Protein AF-A0A0F0GD06-F1 (afdb_monomer_lite)

Secondary structure (DSSP, 8-state):
--PPP-PPPPPPP---EEEEEE-TTSPEEEEEE--HHHHHHHHHHHTTTSSPPPPBTTBS----HHHHHHHHHHHHHHHHHT-

Radius of gyration: 20.46 Å; chains: 1; bounding box: 53×45×58 Å

Foldseek 3Di:
DDDDDPDDPDPDPQDKDKDWDADPVRDIDIDIDDDPVVVVVLCVQQVVQLDWDDADPVGTRPDDSVRSSVVSVVVVVVVVVVD

Structure (mmCIF, N/CA/C/O backbone):
data_AF-A0A0F0GD06-F1
#
_entry.id   AF-A0A0F0GD06-F1
#
loop_
_atom_site.group_PDB
_atom_site.id
_atom_site.type_symbol
_atom_site.label_atom_id
_atom_site.label_alt_id
_atom_site.label_comp_id
_atom_site.label_asym_id
_atom_site.label_entity_id
_atom_site.label_seq_id
_atom_site.pdbx_PDB_ins_code
_atom_site.Cartn_x
_atom_site.Cartn_y
_atom_site.Cartn_z
_atom_site.occupancy
_atom_site.B_iso_or_equiv
_atom_site.auth_seq_id
_atom_site.auth_comp_id
_atom_site.auth_asym_id
_atom_site.auth_atom_id
_atom_site.pdbx_PDB_model_num
ATOM 1 N N . GLN A 1 1 ? 30.343 26.347 -40.173 1.00 52.06 1 GLN A N 1
ATOM 2 C CA . GLN A 1 1 ? 30.197 24.901 -39.917 1.00 52.06 1 GLN A CA 1
ATOM 3 C C . GLN A 1 1 ? 29.028 24.784 -38.953 1.00 52.06 1 GLN A C 1
ATOM 5 O O . GLN A 1 1 ? 29.022 25.523 -37.980 1.00 52.06 1 GLN A O 1
ATOM 10 N N . ASN A 1 2 ? 27.996 24.025 -39.330 1.00 61.19 2 ASN A N 1
ATOM 11 C CA . ASN A 1 2 ? 26.789 2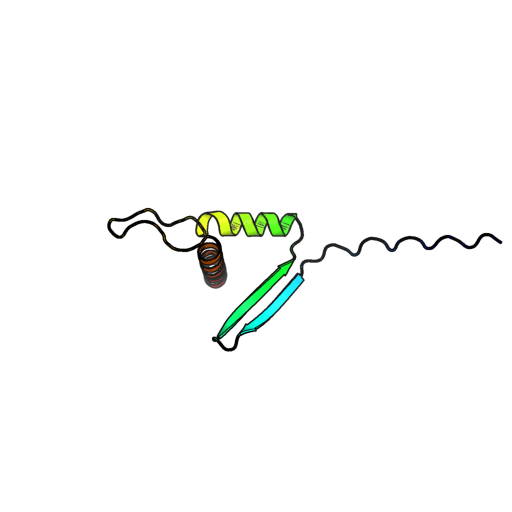3.806 -38.531 1.00 61.19 2 ASN A CA 1
ATOM 12 C C . ASN A 1 2 ? 27.148 22.900 -37.351 1.00 61.19 2 ASN A C 1
ATOM 14 O O . ASN A 1 2 ? 27.393 21.715 -37.576 1.00 61.19 2 ASN A O 1
ATOM 18 N N . ASP A 1 3 ? 27.186 23.437 -36.135 1.00 65.81 3 ASP A N 1
ATOM 19 C CA . ASP A 1 3 ? 27.214 22.584 -34.949 1.00 65.81 3 ASP A CA 1
ATOM 20 C C . ASP A 1 3 ? 25.837 21.917 -34.802 1.00 65.81 3 ASP A C 1
ATOM 22 O O . ASP A 1 3 ? 24.816 22.605 -34.910 1.00 65.81 3 ASP A O 1
ATOM 26 N N . PRO A 1 4 ? 25.764 20.586 -34.625 1.00 71.44 4 PRO A N 1
ATOM 27 C CA . PRO A 1 4 ? 24.491 19.918 -34.416 1.00 71.44 4 PRO A CA 1
ATOM 28 C C . PRO A 1 4 ? 23.918 20.352 -33.064 1.00 71.44 4 PRO A C 1
ATOM 30 O O . PRO A 1 4 ? 24.617 20.309 -32.050 1.00 71.44 4 PRO A O 1
ATOM 33 N N . GLU A 1 5 ? 22.649 20.763 -33.051 1.00 70.50 5 GLU A N 1
ATOM 34 C CA . GLU A 1 5 ? 21.935 21.056 -31.808 1.00 70.50 5 GLU A CA 1
ATOM 35 C C . GLU A 1 5 ? 22.024 19.859 -30.845 1.00 70.50 5 GLU A C 1
ATOM 37 O O . GLU A 1 5 ? 21.986 18.703 -31.298 1.00 70.50 5 GLU A O 1
ATOM 42 N N . PRO A 1 6 ? 22.149 20.102 -29.524 1.00 73.00 6 PRO A N 1
ATOM 43 C CA . PRO A 1 6 ? 22.106 19.036 -28.538 1.00 73.00 6 PRO A CA 1
ATOM 44 C C . PRO A 1 6 ? 20.793 18.281 -28.714 1.00 73.00 6 PRO A C 1
ATOM 46 O O . PRO A 1 6 ? 19.716 18.844 -28.540 1.00 73.00 6 PRO A O 1
ATOM 49 N N . ARG A 1 7 ? 20.877 17.006 -29.099 1.00 72.81 7 ARG A N 1
ATOM 50 C CA . ARG A 1 7 ? 19.704 16.136 -29.079 1.00 72.81 7 ARG A CA 1
ATOM 51 C C . ARG A 1 7 ? 19.277 16.026 -27.627 1.00 72.81 7 ARG A C 1
ATOM 53 O O . ARG A 1 7 ? 20.101 15.638 -26.795 1.00 72.81 7 ARG A O 1
ATOM 60 N N . ASP A 1 8 ? 18.024 16.368 -27.343 1.00 76.19 8 ASP A N 1
ATOM 61 C CA . ASP A 1 8 ? 17.441 16.063 -26.045 1.00 76.19 8 ASP A CA 1
ATOM 62 C C . ASP A 1 8 ? 17.701 14.581 -25.742 1.00 76.19 8 ASP A C 1
ATOM 64 O O . ASP A 1 8 ? 17.498 13.733 -26.624 1.00 76.19 8 ASP A O 1
ATOM 68 N N . PRO A 1 9 ? 18.225 14.251 -24.548 1.00 73.81 9 PRO A N 1
ATOM 69 C CA . PRO A 1 9 ? 18.444 12.863 -24.191 1.00 73.81 9 PRO A CA 1
ATOM 70 C C . PRO A 1 9 ? 17.105 12.131 -24.271 1.00 73.81 9 PRO A C 1
ATOM 72 O O . PRO A 1 9 ? 16.083 12.653 -23.818 1.00 73.81 9 PRO A O 1
ATOM 75 N N . GLU A 1 10 ? 17.109 10.926 -24.847 1.00 72.62 10 GLU A N 1
ATOM 76 C CA . GLU A 1 10 ? 15.923 10.073 -24.808 1.00 72.62 10 GLU A CA 1
ATOM 77 C C . GLU A 1 10 ? 15.428 9.967 -23.356 1.00 72.62 10 GLU A C 1
ATOM 79 O O . GLU A 1 10 ? 16.252 9.816 -22.442 1.00 72.62 10 GLU A O 1
ATOM 84 N N . PRO A 1 11 ? 14.105 10.060 -23.116 1.00 72.38 11 PRO A N 1
ATOM 85 C CA . PRO A 1 11 ? 13.558 9.899 -21.781 1.00 72.38 11 PRO A CA 1
ATOM 86 C C . PRO A 1 11 ? 14.062 8.589 -21.183 1.00 72.38 11 PRO A C 1
ATOM 88 O O . PRO A 1 11 ? 13.942 7.530 -21.803 1.00 72.38 11 PRO A O 1
ATOM 91 N N . ALA A 1 12 ? 14.634 8.658 -19.980 1.00 72.25 12 ALA A N 1
ATOM 92 C CA . ALA A 1 12 ? 15.076 7.460 -19.285 1.00 72.25 12 ALA A CA 1
ATOM 93 C C . ALA A 1 12 ? 13.900 6.470 -19.173 1.00 72.25 12 ALA A C 1
ATOM 95 O O . ALA A 1 12 ? 12.772 6.900 -18.901 1.00 72.25 12 ALA A O 1
ATOM 96 N N . PRO A 1 13 ? 14.131 5.160 -19.373 1.00 73.25 13 PRO A N 1
ATOM 97 C CA . PRO A 1 13 ? 13.068 4.173 -19.267 1.00 73.25 13 PRO A CA 1
ATOM 98 C C . PRO A 1 13 ? 12.394 4.266 -17.894 1.00 73.25 13 PRO A C 1
ATOM 100 O O . PRO A 1 13 ? 13.066 4.390 -16.866 1.00 73.25 13 PRO A O 1
ATOM 103 N N . LEU A 1 14 ? 11.059 4.209 -17.886 1.00 76.75 14 LEU A N 1
ATOM 104 C CA . LEU A 1 14 ? 10.251 4.191 -16.668 1.00 76.75 14 LEU A CA 1
ATOM 105 C C . LEU A 1 14 ? 10.503 2.873 -15.929 1.00 76.75 14 LEU A C 1
ATOM 107 O O . LEU A 1 14 ? 9.857 1.862 -16.186 1.00 76.75 14 LEU A O 1
ATOM 111 N N . VAL A 1 15 ? 11.501 2.875 -15.051 1.00 87.94 15 VAL A N 1
ATOM 112 C CA . VAL A 1 15 ? 11.841 1.730 -14.207 1.00 87.94 15 VAL A CA 1
ATOM 113 C C . VAL A 1 15 ? 11.103 1.816 -12.881 1.00 87.94 15 VAL A C 1
ATOM 115 O O . VAL A 1 15 ? 11.030 2.882 -12.267 1.00 87.94 15 VAL A O 1
ATOM 118 N N . ASN A 1 16 ? 10.603 0.675 -12.411 1.00 95.50 16 ASN A N 1
ATOM 119 C CA . ASN A 1 16 ? 10.029 0.569 -11.076 1.00 95.50 16 ASN A CA 1
ATOM 120 C C . ASN A 1 16 ? 11.109 0.829 -10.024 1.00 95.50 16 ASN A C 1
ATOM 122 O O . ASN A 1 16 ? 12.184 0.229 -10.062 1.00 95.50 16 ASN A O 1
ATOM 126 N N . GLN A 1 17 ? 10.820 1.710 -9.069 1.00 95.50 17 GLN A N 1
ATOM 127 C CA . GLN A 1 17 ? 11.729 2.054 -7.980 1.00 95.50 17 GLN A CA 1
ATOM 128 C C . GLN A 1 17 ? 11.076 1.743 -6.641 1.00 95.50 17 GLN A C 1
ATOM 130 O O . GLN A 1 17 ? 9.890 2.003 -6.437 1.00 95.50 17 GLN A O 1
ATOM 135 N N . HIS A 1 18 ? 11.874 1.249 -5.697 1.00 95.00 18 HIS A N 1
ATOM 136 C CA . HIS A 1 18 ? 11.501 1.233 -4.290 1.00 95.00 18 HIS A CA 1
ATOM 137 C C . HIS A 1 18 ? 12.586 1.900 -3.450 1.00 95.00 18 HIS A C 1
ATOM 139 O O . HIS A 1 18 ? 13.777 1.757 -3.725 1.00 95.00 18 HIS A O 1
ATOM 145 N N . THR A 1 19 ? 12.184 2.589 -2.389 1.00 97.12 19 THR A N 1
ATOM 146 C CA . THR A 1 19 ? 13.079 3.030 -1.318 1.00 97.12 19 THR A CA 1
ATOM 147 C C . THR A 1 19 ? 12.500 2.625 0.029 1.00 97.12 19 THR A C 1
ATOM 149 O O . THR A 1 19 ? 11.284 2.508 0.199 1.00 97.12 19 THR A O 1
ATOM 152 N N . LYS A 1 20 ? 13.392 2.339 0.978 1.00 97.50 20 LYS A N 1
ATOM 153 C CA . LYS A 1 20 ? 13.052 1.805 2.296 1.00 97.50 20 LYS A CA 1
ATOM 154 C C . LYS A 1 20 ? 13.814 2.570 3.364 1.00 97.50 20 LYS A C 1
ATOM 156 O O . LYS A 1 20 ? 15.020 2.772 3.228 1.00 97.50 20 LYS A O 1
ATOM 161 N N . SER A 1 21 ? 13.122 2.965 4.425 1.00 97.88 21 SER A N 1
ATOM 162 C CA . SER A 1 21 ? 13.726 3.627 5.578 1.00 97.88 21 SER A CA 1
ATOM 163 C C . SER A 1 21 ? 13.080 3.145 6.869 1.00 97.88 21 SER A C 1
ATOM 165 O O . SER A 1 21 ? 11.859 3.175 7.014 1.00 97.88 21 SER A O 1
ATOM 167 N N . TRP A 1 22 ? 13.896 2.699 7.821 1.00 97.50 22 TRP A N 1
ATOM 168 C CA . TRP A 1 22 ? 13.417 2.305 9.142 1.00 97.50 22 TRP A CA 1
ATOM 169 C C . TRP A 1 22 ? 13.286 3.529 10.046 1.00 97.50 22 TRP A C 1
ATOM 171 O O . TRP A 1 22 ? 14.243 4.278 10.253 1.00 97.50 22 TRP A O 1
ATOM 181 N N . LYS A 1 23 ? 12.098 3.725 10.618 1.00 97.06 23 LYS A N 1
ATOM 182 C CA . LYS A 1 23 ? 11.863 4.733 11.654 1.00 97.06 23 LYS A CA 1
ATOM 183 C C . LYS A 1 23 ? 12.329 4.200 13.009 1.00 97.06 23 LYS A C 1
ATOM 185 O O . LYS A 1 23 ? 12.258 3.005 13.283 1.00 97.06 23 LYS A O 1
ATOM 190 N N . LYS A 1 24 ? 12.721 5.106 13.913 1.00 96.88 24 LYS A N 1
ATOM 191 C CA . LYS A 1 24 ? 13.081 4.759 15.305 1.00 96.88 24 LYS A CA 1
ATOM 192 C C . LYS A 1 24 ? 11.933 4.099 16.081 1.00 96.88 24 LYS A C 1
ATOM 194 O O . LYS A 1 24 ? 12.188 3.413 17.060 1.00 96.88 24 LYS A O 1
ATOM 199 N N . THR A 1 25 ? 10.693 4.292 15.634 1.00 95.31 25 THR A N 1
ATOM 200 C CA . THR A 1 25 ? 9.486 3.642 16.168 1.00 95.31 25 THR A CA 1
ATOM 201 C C . THR A 1 25 ? 9.382 2.157 15.804 1.00 95.31 25 THR A C 1
ATOM 203 O O . THR A 1 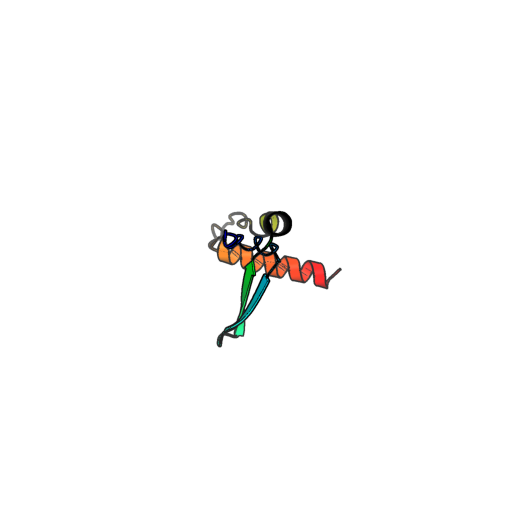25 ? 8.446 1.500 16.241 1.00 95.31 25 THR A O 1
ATOM 206 N N . GLY A 1 26 ? 10.306 1.620 14.998 1.00 96.38 26 GLY A N 1
ATOM 207 C CA . GLY A 1 26 ? 10.269 0.237 14.516 1.00 96.38 26 GLY A CA 1
ATOM 208 C C . GLY A 1 26 ? 9.400 0.035 13.272 1.00 96.38 26 GLY A C 1
ATOM 209 O O . GLY A 1 26 ? 9.248 -1.090 12.811 1.00 96.38 26 GLY A O 1
ATOM 210 N N . GLN A 1 27 ? 8.845 1.106 12.704 1.00 95.31 27 GLN A N 1
ATOM 211 C CA . GLN A 1 27 ? 8.062 1.047 11.470 1.00 95.31 27 GLN A CA 1
ATOM 212 C C . GLN A 1 27 ? 8.975 1.141 10.241 1.00 95.31 27 GLN A C 1
ATOM 214 O O . GLN A 1 27 ? 9.895 1.964 10.203 1.00 95.31 27 GLN A O 1
ATOM 219 N N . LEU A 1 28 ? 8.700 0.325 9.221 1.00 95.62 28 LEU A N 1
ATOM 220 C CA . LEU A 1 28 ? 9.328 0.437 7.908 1.00 95.62 28 LEU A CA 1
ATOM 221 C C . LEU A 1 28 ? 8.509 1.391 7.035 1.00 95.62 28 LEU A C 1
ATOM 223 O O . LEU A 1 28 ? 7.367 1.097 6.696 1.00 95.62 28 LEU A O 1
ATOM 227 N N . GLU A 1 29 ? 9.105 2.510 6.638 1.00 95.69 29 GLU A N 1
ATOM 228 C CA . GLU A 1 29 ? 8.544 3.374 5.603 1.00 95.69 29 GLU A CA 1
ATOM 229 C C . GLU A 1 29 ? 9.029 2.897 4.234 1.00 95.69 29 GLU A C 1
ATOM 231 O O . GLU A 1 29 ? 10.233 2.733 4.007 1.00 95.69 29 GLU A O 1
ATOM 236 N N . VAL A 1 30 ? 8.081 2.674 3.326 1.00 95.06 30 VAL A N 1
ATOM 237 C CA . VAL A 1 30 ? 8.338 2.255 1.948 1.00 95.06 30 VAL A CA 1
ATOM 238 C C . VAL A 1 30 ? 7.767 3.305 1.006 1.00 95.06 30 VAL A C 1
ATOM 240 O O . VAL A 1 30 ? 6.615 3.707 1.150 1.00 95.06 30 VAL A O 1
ATO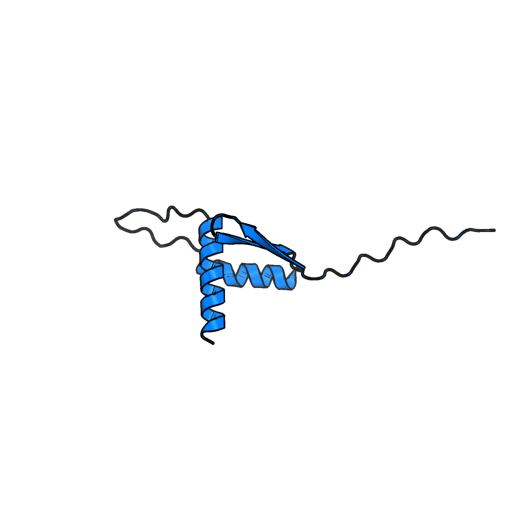M 243 N N . LYS A 1 31 ? 8.556 3.724 0.016 1.00 95.69 31 LYS A N 1
ATOM 244 C CA . LYS A 1 31 ? 8.079 4.530 -1.112 1.00 95.69 31 LYS A CA 1
ATOM 245 C C . LYS A 1 31 ? 8.313 3.755 -2.399 1.00 95.69 31 LYS A C 1
ATOM 247 O O . LYS A 1 31 ? 9.421 3.276 -2.633 1.00 95.69 31 LYS A O 1
ATOM 252 N N . MET A 1 32 ? 7.278 3.639 -3.222 1.00 95.12 32 MET A N 1
ATOM 253 C CA . MET A 1 32 ? 7.351 2.982 -4.525 1.00 95.12 32 MET A CA 1
ATOM 254 C C . MET A 1 32 ? 7.016 3.982 -5.626 1.00 95.12 32 MET A C 1
ATOM 256 O O . MET A 1 32 ? 6.136 4.824 -5.460 1.00 95.12 32 MET A O 1
ATOM 260 N N . LEU A 1 33 ? 7.734 3.886 -6.738 1.00 95.88 33 LEU A N 1
ATOM 261 C CA . LEU A 1 33 ? 7.387 4.518 -8.002 1.00 95.88 33 LEU A CA 1
ATOM 262 C C . LEU A 1 33 ? 7.195 3.385 -9.001 1.00 95.88 33 LEU A C 1
ATOM 264 O O . LEU A 1 33 ? 8.144 2.650 -9.271 1.00 95.88 33 LEU A O 1
ATOM 268 N N . LEU A 1 34 ? 5.967 3.212 -9.474 1.00 95.75 34 LEU A N 1
ATOM 269 C CA . LEU A 1 34 ? 5.588 2.109 -10.345 1.00 95.75 34 LEU A CA 1
ATOM 270 C C . LEU A 1 34 ? 5.243 2.644 -11.735 1.00 95.75 34 LEU A C 1
ATOM 272 O O . LEU A 1 34 ? 4.655 3.719 -11.863 1.00 95.75 34 LEU A O 1
ATOM 276 N N . ASP A 1 35 ? 5.601 1.886 -12.766 1.00 95.25 35 ASP A N 1
ATOM 277 C CA . ASP A 1 35 ? 5.093 2.058 -14.116 1.00 95.25 35 ASP A CA 1
ATOM 278 C C . ASP A 1 35 ? 3.565 1.914 -14.122 1.00 95.25 35 ASP A C 1
ATOM 280 O O . ASP A 1 35 ? 2.967 1.364 -13.195 1.00 95.25 35 ASP A O 1
ATOM 284 N N . THR A 1 36 ? 2.915 2.408 -15.173 1.00 94.44 36 THR A N 1
ATOM 285 C CA . THR A 1 36 ? 1.451 2.449 -15.242 1.00 94.44 36 THR A CA 1
ATOM 286 C C . THR A 1 36 ? 0.805 1.074 -15.075 1.00 94.44 36 THR A C 1
ATOM 288 O O . THR A 1 36 ? -0.187 0.956 -14.360 1.00 94.44 36 THR A O 1
ATOM 291 N N . VAL A 1 37 ? 1.359 0.030 -15.696 1.00 95.31 37 VAL A N 1
ATOM 292 C CA . VAL A 1 37 ? 0.772 -1.317 -15.663 1.00 95.31 37 VAL A CA 1
ATOM 293 C C . VAL A 1 37 ? 0.898 -1.904 -14.261 1.00 95.31 37 VAL A C 1
ATOM 295 O O . VAL A 1 37 ? -0.086 -2.381 -13.693 1.00 95.31 37 VAL A O 1
ATOM 298 N N . THR A 1 38 ? 2.090 -1.819 -13.673 1.00 96.12 38 THR A N 1
ATOM 299 C CA . THR A 1 38 ? 2.354 -2.321 -12.321 1.00 96.12 38 THR A CA 1
ATOM 300 C C . THR A 1 38 ? 1.601 -1.509 -11.264 1.00 96.12 38 THR A C 1
ATOM 302 O O . THR A 1 38 ? 1.079 -2.082 -10.312 1.00 96.12 38 THR A O 1
ATOM 305 N N . GLY A 1 39 ? 1.491 -0.190 -11.437 1.00 96.25 39 GLY A N 1
ATOM 306 C CA . GLY A 1 39 ? 0.734 0.697 -10.554 1.00 96.25 39 GLY A CA 1
ATOM 307 C C . GLY A 1 39 ? -0.755 0.361 -10.533 1.00 96.25 39 GLY A C 1
ATOM 308 O O . GLY A 1 39 ? -1.327 0.193 -9.459 1.00 96.25 39 GLY A O 1
ATOM 309 N N . MET A 1 40 ? -1.364 0.154 -11.704 1.00 97.62 40 MET A N 1
ATOM 310 C CA . MET A 1 40 ? -2.759 -0.290 -11.796 1.00 97.62 40 MET A CA 1
ATOM 311 C C . MET A 1 40 ? -2.971 -1.663 -11.151 1.00 97.62 40 MET A C 1
ATOM 313 O O . MET A 1 40 ? -3.958 -1.868 -10.446 1.00 97.62 40 MET A O 1
ATOM 317 N N . ALA A 1 41 ? -2.046 -2.604 -11.364 1.00 96.88 41 ALA A N 1
ATOM 318 C CA . ALA A 1 41 ? -2.116 -3.921 -10.736 1.00 96.88 41 ALA A CA 1
ATOM 319 C C . ALA A 1 41 ? -1.986 -3.837 -9.205 1.00 96.88 41 ALA A C 1
ATOM 321 O O . ALA A 1 41 ? -2.711 -4.527 -8.491 1.00 96.88 41 ALA A O 1
ATOM 322 N N . TYR A 1 42 ? -1.098 -2.975 -8.701 1.00 96.19 42 TYR A N 1
ATOM 323 C CA . TYR A 1 42 ? -0.927 -2.722 -7.272 1.00 96.19 42 TYR A CA 1
ATOM 324 C C . TYR A 1 42 ? -2.203 -2.152 -6.644 1.00 96.19 42 TYR A C 1
ATOM 326 O O . TYR A 1 42 ? -2.674 -2.680 -5.637 1.00 96.19 42 TYR A O 1
ATOM 334 N N . GLU A 1 43 ? -2.807 -1.131 -7.258 1.00 95.94 43 GLU A N 1
ATOM 335 C CA . GLU A 1 43 ? -4.072 -0.563 -6.779 1.00 95.94 43 GLU A CA 1
ATOM 336 C C . GLU A 1 43 ? -5.194 -1.606 -6.776 1.00 95.94 43 GLU A C 1
ATOM 338 O O . GLU A 1 43 ? -5.882 -1.772 -5.768 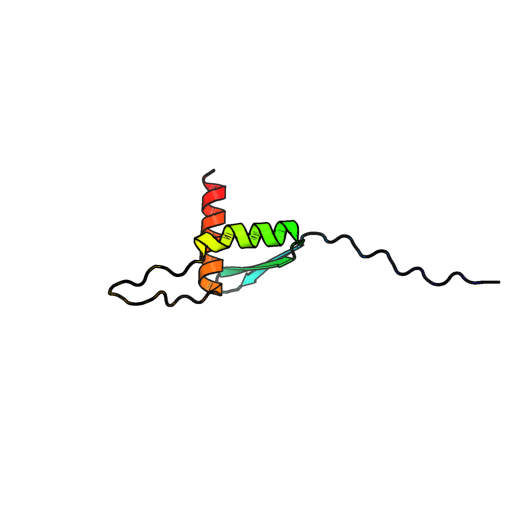1.00 95.94 43 GLU A O 1
ATOM 343 N N . ALA A 1 44 ? -5.338 -2.366 -7.866 1.00 96.94 44 ALA A N 1
ATOM 344 C CA . ALA A 1 44 ? -6.358 -3.404 -7.981 1.00 96.94 44 ALA A CA 1
ATOM 345 C C . ALA A 1 44 ? -6.182 -4.535 -6.954 1.00 96.94 44 ALA A C 1
ATOM 347 O O . ALA A 1 44 ? -7.173 -5.094 -6.484 1.00 96.94 44 ALA A O 1
ATOM 348 N N . ALA A 1 45 ? -4.941 -4.872 -6.590 1.00 95.88 45 ALA A N 1
ATOM 349 C CA . ALA A 1 45 ? -4.659 -5.877 -5.569 1.00 95.88 45 ALA A CA 1
ATOM 350 C C . ALA A 1 45 ? -5.053 -5.404 -4.159 1.00 95.88 45 ALA A C 1
ATOM 352 O O . ALA A 1 45 ? -5.528 -6.209 -3.357 1.00 95.88 45 ALA A O 1
ATOM 353 N N . LEU A 1 46 ? -4.873 -4.114 -3.852 1.00 96.25 46 LEU A N 1
ATOM 354 C CA . LEU A 1 46 ? -5.185 -3.560 -2.532 1.00 96.25 46 LEU A CA 1
ATOM 355 C C . LEU A 1 46 ? -6.654 -3.172 -2.359 1.00 96.25 46 LEU A C 1
ATOM 357 O O . LEU A 1 46 ? -7.180 -3.338 -1.259 1.00 96.25 46 LEU A O 1
ATOM 361 N N . ASP A 1 47 ? -7.323 -2.685 -3.408 1.00 95.19 47 ASP A N 1
ATOM 362 C CA . ASP A 1 47 ? -8.710 -2.197 -3.345 1.00 95.19 47 ASP A CA 1
ATOM 363 C C . ASP A 1 47 ? -9.678 -3.129 -2.591 1.00 95.19 47 ASP A C 1
ATOM 365 O O . ASP A 1 47 ? -10.331 -2.660 -1.654 1.00 95.19 47 ASP A O 1
ATOM 369 N N . PRO A 1 48 ? -9.766 -4.445 -2.887 1.00 94.75 48 PRO A N 1
ATOM 370 C CA . PRO A 1 48 ? -10.702 -5.318 -2.181 1.00 94.75 48 PRO A CA 1
ATOM 371 C C . PRO A 1 48 ? -10.385 -5.468 -0.687 1.00 94.75 48 PRO A C 1
ATOM 373 O O . PRO A 1 48 ? -11.307 -5.670 0.102 1.00 94.75 48 PRO A O 1
ATOM 376 N N . LEU A 1 49 ? -9.113 -5.353 -0.299 1.00 93.56 49 LEU A N 1
ATOM 377 C CA . LEU A 1 49 ? -8.632 -5.526 1.075 1.00 93.56 49 LEU A CA 1
ATOM 378 C C . LEU A 1 49 ? -8.681 -4.220 1.886 1.00 93.56 49 LEU A C 1
ATOM 380 O O . LEU A 1 49 ? -8.782 -4.255 3.110 1.00 93.56 49 LEU A O 1
ATOM 384 N N . ALA A 1 50 ? -8.643 -3.067 1.213 1.00 96.50 50 ALA A N 1
ATOM 385 C CA . ALA A 1 50 ? -8.637 -1.740 1.830 1.00 96.50 50 ALA A CA 1
ATOM 386 C C . ALA A 1 50 ? -10.047 -1.149 2.046 1.00 96.50 50 ALA A C 1
ATOM 388 O O . ALA A 1 50 ? -10.192 0.006 2.477 1.00 96.50 50 ALA A O 1
ATOM 389 N N . LYS A 1 51 ? -11.106 -1.914 1.751 1.00 95.06 51 LYS A N 1
ATOM 390 C CA . LYS A 1 51 ? -12.491 -1.480 1.977 1.00 95.06 51 LYS A CA 1
ATOM 391 C C . LYS A 1 51 ? -12.751 -1.235 3.468 1.00 95.06 51 LYS A C 1
ATOM 393 O O . LYS A 1 51 ? -12.221 -1.967 4.310 1.00 95.06 51 LYS A O 1
ATOM 398 N N . PRO A 1 52 ? -13.567 -0.222 3.816 1.00 95.00 52 PRO A N 1
ATOM 399 C CA . PRO A 1 52 ? -14.064 -0.081 5.176 1.00 95.00 52 PRO A CA 1
ATOM 400 C C . PRO A 1 52 ? -14.721 -1.381 5.633 1.00 95.00 52 PRO A C 1
ATOM 402 O O . PRO A 1 52 ? -15.445 -2.023 4.864 1.00 95.00 52 PRO A O 1
ATOM 405 N N . ARG A 1 53 ? -14.479 -1.764 6.884 1.00 90.00 53 ARG A N 1
ATOM 406 C CA . ARG A 1 53 ? -15.248 -2.838 7.512 1.00 90.00 53 ARG A CA 1
ATOM 407 C C . ARG A 1 53 ? -16.724 -2.430 7.581 1.00 90.00 53 ARG A C 1
ATOM 409 O O . ARG A 1 53 ? -17.009 -1.236 7.708 1.00 90.00 53 ARG A O 1
ATOM 416 N N . PRO A 1 54 ? -17.653 -3.397 7.494 1.00 90.94 54 PRO A N 1
ATOM 417 C CA . PRO A 1 54 ? -19.063 -3.126 7.728 1.00 90.94 54 PRO A CA 1
ATOM 418 C C . PRO A 1 54 ? -19.265 -2.440 9.078 1.00 90.94 54 PRO A C 1
ATOM 420 O O . PRO A 1 54 ? -18.556 -2.742 10.038 1.00 90.94 54 PRO A O 1
ATOM 423 N N . GLU A 1 55 ? -20.238 -1.538 9.136 1.00 91.56 55 GLU A N 1
ATOM 424 C CA . GLU A 1 55 ? -20.678 -0.946 10.394 1.00 91.56 55 GLU A CA 1
ATOM 425 C C . GLU A 1 55 ? -21.252 -2.037 11.307 1.00 91.56 55 GLU A C 1
ATOM 427 O O . GLU A 1 55 ? -21.991 -2.918 10.857 1.00 91.56 55 GLU A O 1
ATOM 432 N N . THR A 1 56 ? -20.870 -1.994 12.580 1.00 89.88 56 THR A N 1
ATOM 433 C CA . THR A 1 56 ? -21.347 -2.912 13.622 1.00 89.88 56 THR A CA 1
ATOM 434 C C . THR A 1 56 ? -22.051 -2.122 14.725 1.00 89.88 56 THR A C 1
ATOM 436 O O . THR A 1 56 ? -22.086 -0.893 14.689 1.00 89.88 56 THR A O 1
ATOM 439 N N . ASP A 1 57 ? -22.571 -2.809 15.748 1.00 89.12 57 ASP A N 1
ATOM 440 C CA . ASP A 1 57 ? -23.130 -2.160 16.947 1.00 89.12 57 ASP A CA 1
ATOM 441 C C . ASP A 1 57 ? -22.099 -1.280 17.694 1.00 89.12 57 ASP A C 1
ATOM 443 O O . ASP A 1 57 ? -22.471 -0.423 18.493 1.00 89.12 57 ASP A O 1
ATOM 447 N N . GLU A 1 58 ? -20.801 -1.466 17.421 1.00 85.88 58 GLU A N 1
ATOM 448 C CA . GLU A 1 58 ? -19.698 -0.652 17.951 1.00 85.88 58 GLU A CA 1
ATOM 449 C C . GLU A 1 58 ? -19.416 0.606 17.104 1.00 85.88 58 GLU A C 1
ATOM 451 O O . GLU A 1 58 ? -18.607 1.450 17.496 1.00 85.88 58 GLU A O 1
ATOM 456 N N . GLY A 1 59 ? -20.103 0.760 15.967 1.00 90.81 59 GLY A N 1
ATOM 457 C CA . GLY A 1 59 ? -20.010 1.908 15.070 1.00 90.81 59 GLY A CA 1
ATOM 458 C C . GLY A 1 59 ? -19.264 1.632 13.755 1.00 90.81 59 GLY A C 1
ATOM 459 O O . GLY A 1 59 ? -18.971 0.482 13.408 1.00 90.81 59 GLY A O 1
ATOM 460 N N . PRO A 1 60 ? -18.990 2.693 12.972 1.00 94.25 60 PRO A N 1
ATOM 461 C CA . PRO A 1 60 ? -18.366 2.579 11.658 1.00 94.25 60 PRO A CA 1
ATOM 462 C C . PRO A 1 60 ? -16.853 2.334 11.749 1.00 94.25 60 PRO A C 1
ATOM 464 O O . PRO A 1 60 ? -16.211 2.595 12.766 1.00 94.25 60 PRO A O 1
ATOM 467 N N . ASP A 1 61 ? -16.247 1.900 10.642 1.00 94.69 61 ASP A N 1
ATOM 468 C CA . ASP A 1 61 ? -14.789 1.784 10.536 1.00 94.69 61 ASP A CA 1
ATOM 469 C C . ASP A 1 61 ? -14.110 3.162 10.614 1.00 94.69 61 ASP A C 1
ATOM 471 O O . ASP A 1 61 ? -14.195 3.971 9.688 1.00 94.69 61 ASP A O 1
ATOM 475 N N . LEU A 1 62 ? -13.415 3.414 11.726 1.00 95.56 62 LEU A N 1
ATOM 476 C CA . LEU A 1 62 ? -12.742 4.685 12.006 1.00 95.56 62 LEU A CA 1
ATOM 477 C C . LEU A 1 62 ? -11.363 4.815 11.344 1.00 95.56 62 LEU A C 1
ATOM 479 O O . LEU A 1 62 ? -10.777 5.897 11.380 1.00 95.56 62 LEU A O 1
ATOM 483 N N . ARG A 1 63 ? -10.825 3.740 10.750 1.00 95.75 63 ARG A N 1
ATOM 484 C CA . ARG A 1 63 ? -9.520 3.793 10.080 1.00 95.75 63 ARG A CA 1
ATOM 485 C C . ARG A 1 63 ? -9.607 4.709 8.869 1.00 95.75 63 ARG A C 1
ATOM 487 O O . ARG A 1 63 ? -10.515 4.593 8.045 1.00 95.75 63 ARG A O 1
ATOM 494 N N . SER A 1 64 ? -8.623 5.579 8.711 1.00 96.62 64 SER A N 1
ATOM 495 C CA . SER A 1 64 ? -8.419 6.344 7.488 1.00 96.62 64 SER A CA 1
ATOM 496 C C . SER A 1 64 ? -8.162 5.418 6.293 1.00 96.62 64 SER A C 1
ATOM 498 O O . SER A 1 64 ? -7.776 4.257 6.438 1.00 96.62 64 SER A O 1
ATOM 500 N N . ARG A 1 65 ? -8.337 5.938 5.072 1.00 94.56 65 ARG A N 1
ATOM 501 C CA . ARG A 1 65 ? -8.021 5.178 3.852 1.00 94.56 65 ARG A CA 1
ATOM 502 C C . ARG A 1 65 ? -6.565 4.691 3.837 1.00 94.56 65 ARG A C 1
ATOM 504 O O . ARG A 1 65 ? -6.333 3.537 3.507 1.00 94.56 65 ARG A O 1
ATOM 511 N N . SER A 1 66 ? -5.627 5.547 4.247 1.00 94.94 66 SER A N 1
ATOM 512 C CA . SER A 1 66 ? -4.195 5.221 4.303 1.00 94.94 66 SER A CA 1
ATOM 513 C C . SER A 1 66 ? -3.906 4.063 5.265 1.00 94.94 66 SER A C 1
ATOM 515 O O . SER A 1 66 ? -3.174 3.139 4.923 1.00 94.94 66 SER A O 1
ATOM 517 N N . GLU A 1 67 ? -4.538 4.059 6.445 1.00 96.69 67 GLU A N 1
ATOM 518 C CA . GLU A 1 67 ? -4.404 2.954 7.404 1.00 96.69 67 GLU A CA 1
ATOM 519 C C . GLU A 1 67 ? -4.945 1.641 6.827 1.00 96.69 67 GLU A C 1
ATOM 521 O O . GLU A 1 67 ? -4.283 0.610 6.927 1.00 96.69 67 GLU A O 1
ATOM 526 N N . ARG A 1 68 ? -6.100 1.672 6.148 1.00 97.75 68 ARG A N 1
ATOM 527 C CA . ARG A 1 68 ? -6.665 0.472 5.511 1.00 97.75 68 ARG A CA 1
ATOM 528 C C . ARG A 1 68 ? -5.818 -0.046 4.349 1.00 97.75 68 ARG A C 1
ATOM 530 O O . ARG A 1 68 ? -5.701 -1.255 4.194 1.00 97.75 68 ARG A O 1
ATOM 537 N N . GLU A 1 69 ? -5.226 0.834 3.546 1.00 96.50 69 GLU A N 1
ATOM 538 C CA . GLU A 1 69 ? -4.297 0.443 2.474 1.00 96.50 69 GLU A CA 1
ATOM 539 C C . GLU A 1 69 ? -3.001 -0.163 3.042 1.00 96.50 69 GLU A C 1
ATOM 541 O O . GLU A 1 69 ? -2.484 -1.137 2.493 1.00 96.50 69 GLU A O 1
ATOM 546 N N . GLY A 1 70 ? -2.510 0.346 4.178 1.00 96.00 70 GLY A N 1
ATOM 547 C CA . GLY A 1 70 ? -1.396 -0.257 4.915 1.00 96.00 70 GLY A CA 1
ATOM 548 C C . GLY A 1 70 ? -1.717 -1.667 5.424 1.00 96.00 70 GLY A C 1
ATOM 549 O O . GLY A 1 70 ? -0.938 -2.596 5.196 1.00 96.00 70 GLY A O 1
ATOM 550 N N . ASP A 1 71 ? -2.886 -1.845 6.046 1.00 96.31 71 ASP A N 1
ATOM 551 C CA . ASP A 1 71 ? -3.379 -3.157 6.489 1.00 96.31 71 ASP A CA 1
ATOM 552 C C . ASP A 1 71 ? -3.555 -4.125 5.302 1.00 96.31 71 ASP A C 1
ATOM 554 O O . ASP A 1 71 ? -3.165 -5.291 5.377 1.00 96.31 71 ASP A O 1
ATOM 558 N N . ALA A 1 72 ? -4.096 -3.636 4.182 1.00 97.06 72 ALA A N 1
ATOM 559 C CA . ALA A 1 72 ? -4.271 -4.403 2.951 1.00 97.06 72 ALA A CA 1
ATOM 560 C C . ALA A 1 72 ? -2.937 -4.903 2.383 1.00 97.06 72 ALA A C 1
ATOM 562 O O . ALA A 1 72 ? -2.831 -6.059 1.975 1.00 97.06 72 ALA A O 1
ATOM 563 N N . PHE A 1 73 ? -1.902 -4.058 2.389 1.00 95.88 73 PHE A N 1
ATOM 564 C CA . PHE A 1 73 ? -0.568 -4.462 1.955 1.00 95.88 73 PHE A CA 1
ATOM 565 C C . PHE A 1 73 ? 0.024 -5.545 2.866 1.00 95.88 73 PHE A C 1
ATOM 567 O O . PHE A 1 73 ? 0.609 -6.508 2.370 1.00 95.88 73 PHE A O 1
ATOM 574 N N . ALA A 1 74 ? -0.155 -5.432 4.186 1.00 95.56 74 ALA A N 1
ATOM 575 C CA . ALA A 1 74 ? 0.288 -6.464 5.122 1.00 95.56 74 ALA A CA 1
ATOM 576 C C . ALA A 1 74 ? -0.406 -7.811 4.855 1.00 95.56 74 ALA A C 1
ATOM 578 O O . ALA A 1 74 ? 0.251 -8.855 4.855 1.00 95.56 74 ALA A O 1
ATOM 579 N N . GLU A 1 75 ? -1.707 -7.793 4.558 1.00 95.50 75 GLU A N 1
ATOM 580 C CA . GLU A 1 75 ? -2.442 -9.006 4.197 1.00 95.50 75 GLU A CA 1
ATOM 581 C C . GLU A 1 75 ? -1.982 -9.591 2.855 1.00 95.50 75 GLU A C 1
ATOM 583 O O . GLU A 1 75 ? -1.778 -10.799 2.758 1.00 95.50 75 GLU A O 1
ATOM 588 N N . LEU A 1 76 ? -1.712 -8.758 1.844 1.00 95.00 76 LEU A N 1
ATOM 589 C CA . LEU A 1 76 ? -1.130 -9.207 0.575 1.00 95.00 76 LEU A CA 1
ATOM 590 C C . LEU A 1 76 ? 0.216 -9.922 0.784 1.00 95.00 76 LEU A C 1
ATOM 592 O O . LEU A 1 76 ? 0.445 -10.990 0.217 1.00 95.00 76 LEU A O 1
ATOM 596 N N . VAL A 1 77 ? 1.096 -9.372 1.627 1.00 94.69 77 VAL A N 1
ATOM 597 C CA . VAL A 1 77 ? 2.373 -10.015 1.976 1.00 94.69 77 VAL A CA 1
ATOM 598 C C . VAL A 1 77 ? 2.136 -11.356 2.674 1.00 94.69 77 VAL A C 1
ATOM 600 O O . VAL A 1 77 ? 2.770 -12.347 2.315 1.00 94.69 77 VAL A O 1
ATOM 603 N N . ASN A 1 78 ? 1.198 -11.419 3.624 1.00 94.88 78 ASN A N 1
ATOM 604 C CA . ASN A 1 78 ? 0.843 -12.671 4.295 1.00 94.88 78 ASN A CA 1
ATOM 605 C C . ASN A 1 78 ? 0.311 -13.726 3.317 1.00 94.88 78 ASN A C 1
ATOM 607 O O . ASN A 1 78 ? 0.664 -14.896 3.451 1.00 94.88 78 ASN A O 1
ATOM 611 N N . LEU A 1 79 ? -0.512 -13.337 2.339 1.00 92.81 79 LEU A N 1
ATOM 612 C CA . LEU A 1 79 ? -1.020 -14.239 1.303 1.00 92.81 79 LEU A CA 1
ATOM 613 C C . LEU A 1 79 ? 0.121 -14.829 0.467 1.00 92.81 79 LEU A C 1
ATOM 615 O O . LEU A 1 79 ? 0.156 -16.038 0.265 1.00 92.81 79 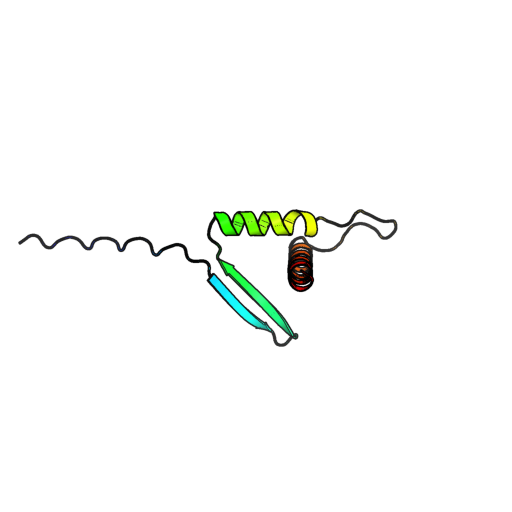LEU A O 1
ATOM 619 N N . VAL A 1 80 ? 1.081 -13.999 0.044 1.00 94.69 80 VAL A N 1
ATOM 620 C CA . VAL A 1 80 ? 2.248 -14.447 -0.735 1.00 94.69 80 VAL A CA 1
ATOM 621 C C . VAL A 1 80 ? 3.162 -15.366 0.079 1.00 94.69 80 VAL A C 1
ATOM 623 O O . VAL A 1 80 ? 3.674 -16.337 -0.459 1.00 94.69 80 VAL A O 1
ATOM 626 N N . LEU A 1 81 ? 3.362 -15.097 1.372 1.00 95.06 81 LEU A N 1
ATOM 627 C CA . LEU A 1 81 ? 4.218 -15.927 2.233 1.00 95.06 81 LEU A CA 1
ATOM 628 C C . LEU A 1 81 ? 3.581 -17.266 2.638 1.00 95.06 81 LEU A C 1
ATOM 630 O O . LEU A 1 81 ? 4.283 -18.147 3.130 1.00 95.06 81 LEU A O 1
ATOM 634 N N . ARG A 1 82 ? 2.261 -17.407 2.481 1.00 88.88 82 ARG A N 1
ATOM 635 C CA . ARG A 1 82 ? 1.530 -18.663 2.712 1.00 88.88 82 ARG A CA 1
ATOM 636 C C . ARG A 1 82 ? 1.437 -19.545 1.462 1.00 88.88 82 ARG A C 1
ATOM 638 O O . ARG A 1 82 ? 0.992 -20.684 1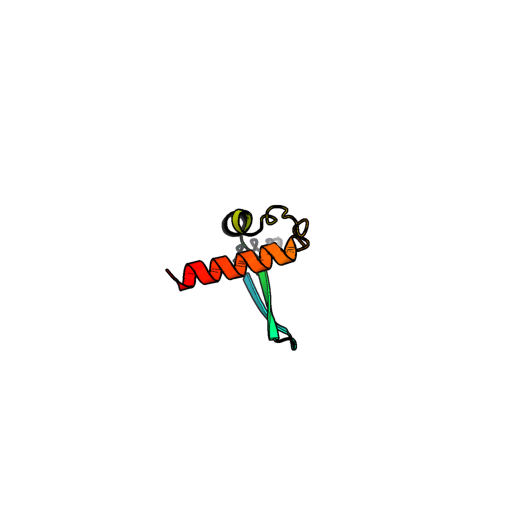.596 1.00 88.88 82 ARG A O 1
ATOM 645 N N . ALA A 1 83 ? 1.770 -19.003 0.292 1.00 59.91 83 ALA A N 1
ATOM 646 C CA . ALA A 1 83 ? 1.650 -19.660 -1.007 1.00 59.91 83 ALA A CA 1
ATOM 647 C C . ALA A 1 83 ? 2.845 -20.566 -1.337 1.00 59.91 83 ALA A C 1
ATOM 649 O O . ALA A 1 83 ? 3.966 -20.290 -0.851 1.00 59.91 83 ALA A O 1
#

pLDDT: mean 90.34, std 10.38, range [52.06, 97.88]

Sequence (83 aa):
QNDPEPRDPEPAPLVNQHTKSWKKTGQLEVKMLLDTVTGMAYEAALDPLAKPRPETDEGPDLRSRSEREGDAFAELVNLVLRA

Organism: Lentzea aerocolonigenes (NCBI:txid68170)